Protein AF-A0A2D4QX17-F1 (afdb_monomer_lite)

Radius of gyration: 13.34 Å; chains: 1; bounding box: 39×18×32 Å

Foldseek 3Di:
DCVVLVVVLVVQLVVQLVVVVVDDQVRCVVVPHHPVCSNVVSNVVSPPDPVVPPPD

Sequence (56 aa):
MKITKSYTKRKQYRRTIEELRRLTDQELNDIGINRGDIHSIARMDSDMNTNLRGWV

Structure (mmCIF, N/CA/C/O backbone):
data_AF-A0A2D4QX17-F1
#
_entry.id   AF-A0A2D4QX17-F1
#
loop_
_atom_site.group_PDB
_atom_site.id
_atom_site.type_symbol
_atom_site.label_atom_id
_atom_site.label_alt_id
_atom_site.label_comp_id
_atom_site.label_asym_id
_atom_site.label_entity_id
_atom_site.label_seq_id
_atom_site.pdbx_PDB_ins_code
_atom_site.Cartn_x
_atom_site.Cartn_y
_atom_site.Cartn_z
_atom_site.occupancy
_atom_site.B_iso_or_equiv
_atom_site.auth_seq_id
_atom_site.auth_comp_id
_atom_site.auth_asym_id
_atom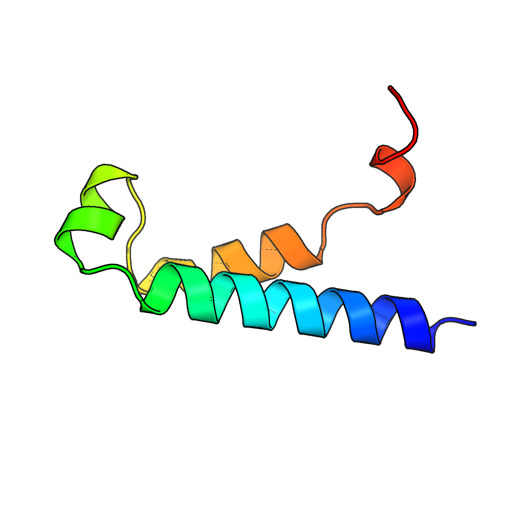_site.auth_atom_id
_atom_site.pdbx_PDB_model_num
ATOM 1 N N . MET A 1 1 ? 23.554 2.028 -14.553 1.00 46.34 1 MET A N 1
ATOM 2 C CA . MET A 1 1 ? 23.336 2.239 -13.101 1.00 46.34 1 MET A CA 1
ATOM 3 C C . MET A 1 1 ? 22.110 1.441 -12.637 1.00 46.34 1 MET A C 1
ATOM 5 O O . MET A 1 1 ? 21.018 1.730 -13.102 1.00 46.34 1 MET A O 1
ATOM 9 N N . LYS A 1 2 ? 22.267 0.391 -11.808 1.00 59.09 2 LYS A N 1
ATOM 10 C CA . LYS A 1 2 ? 21.166 -0.522 -11.390 1.00 59.09 2 LYS A CA 1
ATOM 11 C C . LYS A 1 2 ? 20.505 -0.160 -10.041 1.00 59.09 2 LYS A C 1
ATOM 13 O O . LYS A 1 2 ? 19.418 -0.648 -9.753 1.00 59.09 2 LYS A O 1
ATOM 18 N N . ILE A 1 3 ? 21.132 0.716 -9.250 1.00 62.38 3 ILE A N 1
ATOM 19 C CA . ILE A 1 3 ? 20.721 1.071 -7.874 1.00 62.38 3 ILE A CA 1
ATOM 20 C C . ILE A 1 3 ? 19.409 1.873 -7.846 1.00 62.38 3 ILE A C 1
ATOM 22 O O . ILE A 1 3 ? 18.564 1.678 -6.976 1.00 62.38 3 ILE A O 1
ATOM 26 N N . THR A 1 4 ? 19.191 2.747 -8.828 1.00 68.56 4 THR A N 1
ATOM 27 C CA . THR A 1 4 ? 17.975 3.573 -8.908 1.00 68.56 4 THR A CA 1
ATOM 28 C C . THR A 1 4 ? 16.725 2.734 -9.192 1.00 68.56 4 THR A C 1
ATOM 30 O O . THR A 1 4 ? 15.658 2.993 -8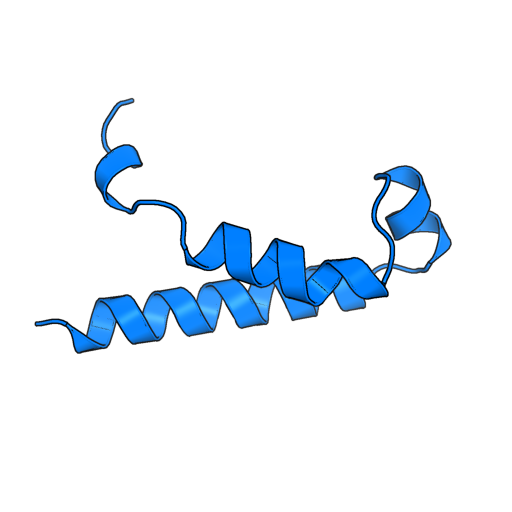.635 1.00 68.56 4 THR A O 1
ATOM 33 N N . LYS A 1 5 ? 16.851 1.676 -10.006 1.00 69.88 5 LYS A N 1
ATOM 34 C CA . LYS A 1 5 ? 15.750 0.747 -10.308 1.00 69.88 5 LYS A CA 1
ATOM 35 C C . LYS A 1 5 ? 15.368 -0.107 -9.095 1.00 69.88 5 LYS A C 1
ATOM 37 O O . LYS A 1 5 ? 14.190 -0.228 -8.788 1.00 69.88 5 LYS A O 1
ATOM 42 N N . SER A 1 6 ? 16.335 -0.658 -8.361 1.00 72.06 6 SER A N 1
ATOM 43 C CA . SER A 1 6 ? 16.030 -1.430 -7.144 1.00 72.06 6 SER A CA 1
ATOM 44 C C . SER A 1 6 ? 15.433 -0.557 -6.033 1.00 72.06 6 SER A C 1
ATOM 46 O O . SER A 1 6 ? 14.507 -0.983 -5.342 1.00 72.06 6 SER A O 1
ATOM 48 N N . TYR A 1 7 ? 15.898 0.689 -5.900 1.00 78.94 7 TYR A N 1
ATOM 49 C CA . TYR A 1 7 ? 15.340 1.655 -4.952 1.00 78.94 7 TYR A CA 1
ATOM 50 C C . TYR A 1 7 ? 13.883 2.022 -5.274 1.00 78.94 7 TYR A C 1
ATOM 52 O O . TYR A 1 7 ? 13.028 2.022 -4.388 1.00 78.94 7 TYR A O 1
ATOM 60 N N . THR A 1 8 ? 13.579 2.288 -6.548 1.00 83.56 8 THR A N 1
ATOM 61 C CA . THR A 1 8 ? 12.218 2.643 -6.986 1.00 83.56 8 THR A CA 1
ATOM 62 C C . THR A 1 8 ? 11.226 1.497 -6.799 1.00 83.56 8 THR A C 1
ATOM 64 O O . THR A 1 8 ? 10.134 1.746 -6.290 1.00 83.56 8 THR A O 1
ATOM 67 N N . LYS A 1 9 ? 11.622 0.248 -7.082 1.00 86.00 9 LYS A N 1
ATOM 68 C CA . LYS A 1 9 ? 10.806 -0.944 -6.788 1.00 86.00 9 LYS A CA 1
ATOM 69 C C . LYS A 1 9 ? 10.470 -1.075 -5.304 1.00 86.00 9 LYS A C 1
ATOM 71 O O . LYS A 1 9 ? 9.312 -1.239 -4.933 1.00 86.00 9 LYS A O 1
ATOM 76 N N . ARG A 1 10 ? 11.473 -0.934 -4.427 1.00 88.94 10 ARG A N 1
ATOM 77 C CA . ARG A 1 10 ? 11.269 -1.007 -2.970 1.00 88.94 10 ARG A CA 1
ATOM 78 C C . ARG A 1 10 ? 10.351 0.107 -2.462 1.00 88.94 10 ARG A C 1
ATOM 80 O O . ARG A 1 10 ? 9.580 -0.117 -1.532 1.00 88.94 10 ARG A O 1
ATOM 87 N N . LYS A 1 11 ? 10.430 1.297 -3.064 1.00 90.12 11 LYS A N 1
ATOM 88 C CA . LYS A 1 11 ? 9.539 2.420 -2.752 1.00 90.12 11 LYS A CA 1
ATOM 89 C C . LYS A 1 11 ? 8.093 2.127 -3.167 1.00 90.12 11 LYS A C 1
ATOM 91 O O . LYS A 1 11 ? 7.204 2.367 -2.362 1.00 90.12 11 LYS A O 1
ATOM 96 N N . GLN A 1 12 ? 7.871 1.592 -4.371 1.00 90.00 12 GLN A N 1
ATOM 97 C CA .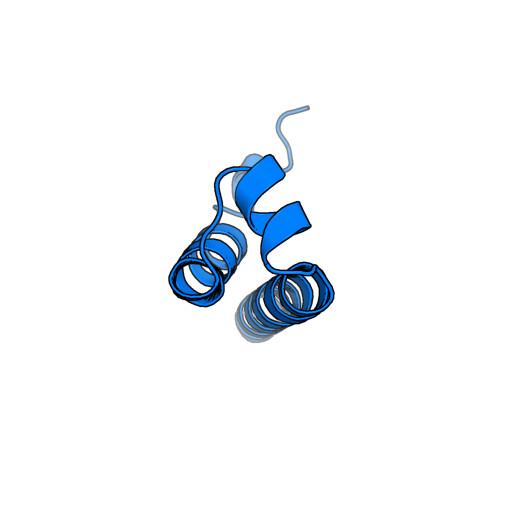 GLN A 1 12 ? 6.540 1.185 -4.851 1.00 90.00 12 GLN A CA 1
ATOM 98 C C . GLN A 1 12 ? 5.939 0.102 -3.955 1.00 90.00 12 GLN A C 1
ATOM 100 O O . GLN A 1 12 ? 4.882 0.321 -3.384 1.00 90.00 12 GLN A O 1
ATOM 105 N N . TYR A 1 13 ? 6.687 -0.975 -3.697 1.00 93.12 13 TYR A N 1
ATOM 106 C CA . TYR A 1 13 ? 6.277 -2.048 -2.787 1.00 93.12 13 TYR A CA 1
ATOM 107 C C . TYR A 1 13 ? 5.799 -1.514 -1.429 1.00 93.12 13 TYR A C 1
ATOM 109 O O . TYR A 1 13 ? 4.714 -1.847 -0.957 1.00 93.12 13 TYR A O 1
ATOM 117 N N . ARG A 1 14 ? 6.598 -0.644 -0.795 1.00 94.44 14 ARG A N 1
ATOM 118 C CA . ARG A 1 14 ? 6.237 -0.051 0.501 1.00 94.44 14 ARG A CA 1
ATOM 119 C C . ARG A 1 14 ? 4.995 0.826 0.415 1.00 94.44 14 ARG A C 1
ATOM 121 O O . ARG A 1 14 ? 4.165 0.758 1.312 1.00 94.44 14 ARG A O 1
ATOM 128 N N . ARG A 1 15 ? 4.875 1.624 -0.646 1.00 95.19 15 ARG A N 1
ATOM 129 C CA . ARG A 1 15 ? 3.721 2.494 -0.869 1.00 95.19 15 ARG A CA 1
ATOM 130 C C . ARG A 1 15 ? 2.435 1.678 -0.995 1.00 95.19 15 ARG A C 1
ATOM 132 O O . ARG A 1 15 ? 1.492 1.967 -0.273 1.00 95.19 15 ARG A O 1
ATOM 139 N N . THR A 1 16 ? 2.430 0.632 -1.819 1.00 95.56 16 THR A N 1
ATOM 140 C CA . THR A 1 16 ? 1.264 -0.244 -2.016 1.00 95.56 16 THR A CA 1
ATOM 141 C C . THR A 1 16 ? 0.849 -0.921 -0.711 1.00 95.56 16 THR A C 1
ATOM 143 O O . THR A 1 16 ? -0.331 -0.968 -0.379 1.00 95.56 16 THR A O 1
ATOM 146 N N . ILE A 1 17 ? 1.818 -1.371 0.094 1.00 96.94 17 ILE A N 1
ATOM 147 C CA . ILE A 1 17 ? 1.540 -1.905 1.433 1.00 96.94 17 ILE A CA 1
ATOM 148 C C . ILE A 1 17 ? 0.919 -0.847 2.345 1.00 96.94 17 ILE A C 1
ATOM 150 O O . ILE A 1 17 ? -0.048 -1.142 3.039 1.00 96.94 17 ILE A O 1
ATOM 154 N N . GLU A 1 18 ? 1.484 0.357 2.399 1.00 96.88 18 GLU A N 1
ATOM 155 C CA . GLU A 1 18 ? 0.980 1.429 3.263 1.00 96.88 18 GLU A CA 1
ATOM 156 C C . GLU A 1 18 ? -0.427 1.881 2.849 1.00 96.88 18 GLU A C 1
ATOM 158 O O . GLU A 1 18 ? -1.256 2.116 3.722 1.00 96.88 18 GLU A O 1
ATOM 163 N N . GLU A 1 19 ? -0.713 1.958 1.549 1.00 96.38 19 GLU A N 1
ATOM 164 C CA . GLU A 1 19 ? -2.034 2.300 1.014 1.00 96.38 19 GLU A CA 1
ATOM 165 C C . GLU A 1 19 ? -3.066 1.204 1.332 1.00 96.38 19 GLU A C 1
ATOM 167 O O . GLU A 1 19 ? -4.093 1.504 1.935 1.00 96.38 19 GLU A O 1
ATOM 172 N N . LEU A 1 20 ? -2.768 -0.071 1.053 1.00 96.56 20 LEU A N 1
ATOM 173 C CA . LEU A 1 20 ? -3.695 -1.179 1.333 1.00 96.56 20 LEU A CA 1
ATOM 174 C C . LEU A 1 20 ? -3.887 -1.439 2.833 1.00 96.56 20 LEU A C 1
ATOM 176 O O . LEU A 1 20 ? -4.974 -1.807 3.265 1.00 96.56 20 LEU A O 1
ATOM 180 N N . ARG A 1 21 ? -2.861 -1.237 3.669 1.00 95.81 21 ARG A N 1
ATOM 181 C CA . ARG A 1 21 ? -2.992 -1.428 5.127 1.00 95.81 21 ARG A CA 1
ATOM 182 C C . ARG A 1 21 ? -3.853 -0.366 5.801 1.00 95.81 21 ARG A C 1
ATOM 184 O O . ARG A 1 21 ? -4.338 -0.639 6.896 1.00 95.81 21 ARG A O 1
ATOM 191 N N . ARG A 1 22 ? -4.019 0.812 5.188 1.00 96.88 22 ARG A N 1
ATOM 192 C CA . ARG A 1 22 ? -4.914 1.867 5.693 1.00 96.88 22 ARG A CA 1
ATOM 193 C C . ARG A 1 22 ? -6.386 1.515 5.515 1.00 96.88 22 ARG A C 1
ATOM 195 O O . ARG A 1 22 ? -7.201 2.062 6.246 1.00 96.88 22 ARG A O 1
ATOM 202 N N . LEU A 1 23 ? -6.698 0.617 4.584 1.00 97.31 23 LEU A N 1
ATOM 203 C CA . LEU A 1 23 ? -8.049 0.126 4.374 1.00 97.31 23 LEU A CA 1
ATOM 204 C C . LEU A 1 23 ? -8.452 -0.853 5.486 1.00 97.31 23 LEU A C 1
ATOM 206 O O . LEU A 1 23 ? -7.646 -1.632 6.025 1.00 97.31 23 LEU A O 1
ATOM 210 N N . THR A 1 24 ? -9.729 -0.795 5.834 1.00 97.12 24 THR A N 1
ATOM 211 C CA . THR A 1 24 ? -10.400 -1.751 6.712 1.00 97.12 24 THR A CA 1
ATOM 212 C C . THR A 1 24 ? -10.584 -3.096 6.011 1.00 97.12 24 THR A C 1
ATOM 214 O O . THR A 1 24 ? -10.455 -3.212 4.794 1.00 97.12 24 THR A O 1
ATOM 217 N N . ASP A 1 25 ? -10.897 -4.139 6.780 1.00 96.06 25 ASP A N 1
ATOM 218 C CA . ASP A 1 25 ? -11.128 -5.474 6.212 1.00 96.06 25 ASP A CA 1
ATOM 219 C C . ASP A 1 25 ? -12.338 -5.479 5.271 1.00 96.06 25 ASP A C 1
ATOM 221 O O . ASP A 1 25 ? -12.331 -6.185 4.268 1.00 96.06 25 ASP A O 1
ATOM 225 N N . GLN A 1 26 ? -13.351 -4.661 5.565 1.00 96.94 26 GLN A N 1
ATOM 226 C CA . GLN A 1 26 ? -14.518 -4.499 4.706 1.00 96.94 26 GLN A CA 1
ATOM 227 C C . GLN A 1 26 ? -14.149 -3.824 3.382 1.00 96.94 26 GLN A C 1
ATOM 229 O O . GLN A 1 26 ? -14.437 -4.388 2.337 1.00 96.94 26 GLN A O 1
ATOM 234 N N . GLU A 1 27 ? -13.435 -2.695 3.410 1.00 97.62 27 GLU A N 1
ATOM 235 C CA . GLU A 1 27 ? -13.010 -2.000 2.182 1.00 97.62 27 GLU A CA 1
ATOM 236 C C . GLU A 1 27 ? -12.094 -2.868 1.310 1.00 97.62 27 GLU A C 1
ATOM 238 O O . GLU A 1 27 ? -12.172 -2.820 0.085 1.00 97.62 27 GLU A O 1
ATOM 243 N N . LEU A 1 28 ? -11.229 -3.679 1.930 1.00 97.31 28 LEU A N 1
ATOM 244 C CA . LEU A 1 28 ? -10.409 -4.656 1.214 1.00 97.31 28 LEU A CA 1
ATOM 245 C C . LEU A 1 28 ? -11.273 -5.759 0.585 1.00 97.31 28 LEU A C 1
ATOM 247 O O . LEU A 1 28 ? -11.067 -6.104 -0.578 1.00 97.31 28 LEU A O 1
ATOM 251 N N . ASN A 1 29 ? -12.269 -6.270 1.309 1.00 96.62 29 ASN A N 1
ATOM 252 C CA . ASN A 1 29 ? -13.205 -7.260 0.778 1.00 96.6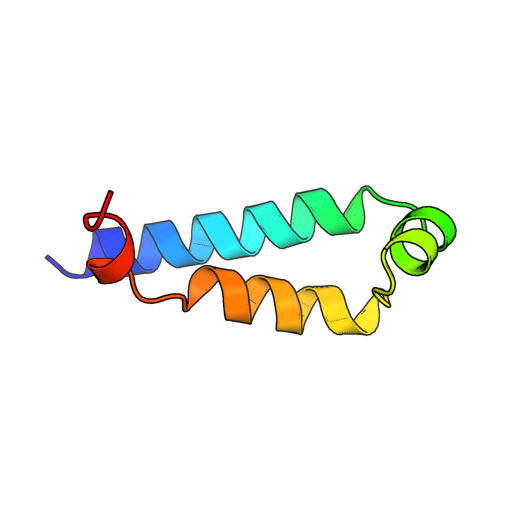2 29 ASN A CA 1
ATOM 253 C C . ASN A 1 29 ? -14.082 -6.696 -0.350 1.00 96.62 29 ASN A C 1
ATOM 255 O O . ASN A 1 29 ? -14.350 -7.416 -1.310 1.00 96.62 29 ASN A O 1
ATOM 259 N N . ASP A 1 30 ? -14.470 -5.420 -0.284 1.00 97.31 30 ASP A N 1
ATOM 260 C CA . ASP A 1 30 ? -15.264 -4.748 -1.321 1.00 97.31 30 ASP A CA 1
ATOM 261 C C . ASP A 1 30 ? -14.519 -4.692 -2.665 1.00 97.31 30 ASP A C 1
ATOM 263 O O . ASP A 1 30 ? -15.134 -4.754 -3.730 1.00 97.31 30 ASP A O 1
ATOM 267 N N . ILE A 1 31 ? -13.183 -4.638 -2.627 1.00 95.75 31 ILE A N 1
ATOM 268 C CA . ILE A 1 31 ? -12.312 -4.726 -3.811 1.00 95.75 31 ILE A CA 1
ATOM 269 C C . ILE A 1 31 ? -11.766 -6.142 -4.059 1.00 95.75 31 ILE A C 1
ATOM 271 O O . ILE A 1 31 ? -10.924 -6.333 -4.936 1.00 95.75 31 ILE A O 1
ATOM 275 N N . GLY A 1 32 ? -12.240 -7.140 -3.307 1.00 96.06 32 GLY A N 1
ATOM 276 C CA . GLY A 1 32 ? -11.887 -8.551 -3.480 1.00 96.06 32 GLY A CA 1
ATOM 277 C C . GLY A 1 32 ? -10.468 -8.925 -3.038 1.00 96.06 32 GLY A C 1
ATOM 278 O O . GLY A 1 32 ? -9.897 -9.870 -3.577 1.00 96.06 32 GLY A O 1
ATOM 279 N N . ILE A 1 33 ? -9.882 -8.196 -2.086 1.00 96.00 33 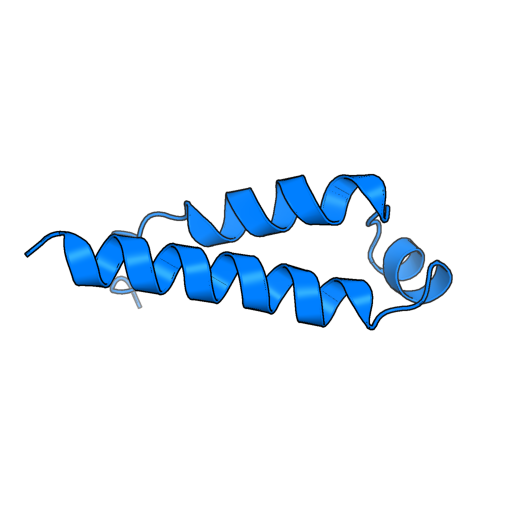ILE A N 1
ATOM 280 C CA . ILE A 1 33 ? -8.528 -8.422 -1.564 1.00 96.00 33 ILE A CA 1
ATOM 281 C C . ILE A 1 33 ? -8.603 -8.885 -0.109 1.00 96.00 33 ILE A C 1
ATOM 283 O O . ILE A 1 33 ? -9.261 -8.261 0.716 1.00 96.00 33 ILE A O 1
ATOM 287 N N . ASN A 1 34 ? -7.855 -9.930 0.252 1.00 96.12 34 ASN A N 1
ATOM 288 C CA . ASN A 1 34 ? -7.647 -10.281 1.654 1.00 96.12 34 ASN A CA 1
ATOM 289 C C . ASN A 1 34 ? -6.380 -9.591 2.203 1.00 96.12 34 ASN A C 1
ATOM 291 O O . ASN A 1 34 ? -5.411 -9.363 1.475 1.00 96.12 34 ASN A O 1
ATOM 295 N N . ARG A 1 35 ? -6.315 -9.315 3.516 1.00 95.06 35 ARG A N 1
ATOM 296 C CA . ARG A 1 35 ? -5.085 -8.817 4.167 1.00 95.06 35 ARG A CA 1
ATOM 297 C C . ARG A 1 35 ? -3.864 -9.701 3.909 1.00 95.06 35 ARG A C 1
ATOM 299 O O . ARG A 1 35 ? -2.756 -9.170 3.820 1.00 95.06 35 ARG A O 1
ATOM 306 N N . GLY A 1 36 ? -4.055 -11.015 3.781 1.00 95.00 36 GLY A N 1
ATOM 307 C CA . GLY A 1 36 ? -2.981 -11.953 3.434 1.00 95.00 36 GLY A CA 1
ATOM 308 C C . GLY A 1 36 ? -2.355 -11.681 2.060 1.00 95.00 36 GLY A C 1
ATOM 309 O O . GLY A 1 36 ? -1.153 -11.880 1.879 1.00 95.00 36 GLY A O 1
ATOM 310 N N . ASP A 1 37 ? -3.134 -11.139 1.122 1.00 95.31 37 ASP A N 1
ATOM 311 C CA . ASP A 1 37 ? -2.717 -10.924 -0.265 1.00 95.31 37 ASP A CA 1
ATOM 312 C C . ASP A 1 37 ? -1.916 -9.635 -0.461 1.00 95.31 37 ASP A C 1
ATOM 314 O O . ASP A 1 37 ? -1.181 -9.511 -1.443 1.00 95.31 37 ASP A O 1
ATOM 318 N N . ILE A 1 38 ? -1.988 -8.690 0.486 1.00 95.56 38 ILE A N 1
ATOM 319 C CA . ILE A 1 38 ? -1.346 -7.365 0.402 1.00 95.56 38 ILE A CA 1
ATOM 320 C C . ILE A 1 38 ? 0.138 -7.474 0.020 1.00 95.56 38 ILE A C 1
ATOM 322 O O . ILE A 1 38 ? 0.626 -6.726 -0.828 1.00 95.56 38 ILE A O 1
ATOM 326 N N . HIS A 1 39 ? 0.867 -8.421 0.615 1.00 94.88 39 HIS A N 1
ATOM 327 C CA . HIS A 1 39 ? 2.287 -8.626 0.322 1.00 94.88 39 HIS A CA 1
ATOM 328 C C . HIS A 1 39 ? 2.541 -9.178 -1.085 1.00 94.88 39 HIS A C 1
ATOM 330 O O . HIS A 1 39 ? 3.512 -8.777 -1.730 1.00 94.88 39 HIS A O 1
ATOM 336 N N . SER A 1 40 ? 1.680 -10.083 -1.556 1.00 94.31 40 SER A N 1
ATOM 337 C CA . SER A 1 40 ? 1.762 -10.668 -2.898 1.00 94.31 40 SER A CA 1
ATOM 338 C C . SER A 1 40 ? 1.478 -9.609 -3.968 1.00 94.31 40 SER A C 1
ATOM 340 O O . SER A 1 40 ? 2.285 -9.406 -4.876 1.00 94.31 40 SER A O 1
ATOM 342 N N . ILE A 1 41 ? 0.400 -8.840 -3.785 1.00 93.06 41 ILE A N 1
ATOM 343 C CA . ILE A 1 41 ? -0.020 -7.750 -4.677 1.00 93.06 41 ILE A CA 1
ATOM 344 C C . ILE A 1 41 ? 1.048 -6.656 -4.746 1.00 93.06 41 ILE A C 1
ATOM 346 O O . ILE A 1 41 ? 1.469 -6.262 -5.834 1.00 93.06 41 ILE A O 1
ATOM 350 N N . ALA A 1 42 ? 1.553 -6.203 -3.595 1.00 93.38 42 ALA A N 1
ATOM 351 C CA . ALA A 1 42 ? 2.599 -5.184 -3.554 1.00 93.38 42 ALA A CA 1
ATOM 352 C C . ALA A 1 42 ? 3.884 -5.634 -4.264 1.00 93.38 42 ALA A C 1
ATOM 354 O O . ALA A 1 42 ? 4.590 -4.820 -4.866 1.00 93.38 42 ALA A O 1
ATOM 355 N N . ARG A 1 43 ? 4.208 -6.932 -4.200 1.00 91.62 43 ARG A N 1
ATOM 356 C CA . ARG A 1 43 ? 5.366 -7.491 -4.898 1.00 91.62 43 ARG A CA 1
ATOM 357 C C . ARG A 1 43 ? 5.146 -7.522 -6.405 1.00 91.62 43 ARG A C 1
ATOM 359 O O . ARG A 1 43 ? 6.027 -7.071 -7.133 1.00 91.62 43 ARG A O 1
ATOM 366 N N . MET A 1 44 ? 3.971 -7.973 -6.843 1.00 88.12 44 MET A N 1
ATOM 367 C CA . MET A 1 44 ? 3.584 -8.008 -8.253 1.00 88.12 44 MET A CA 1
ATOM 368 C C . MET A 1 44 ? 3.654 -6.618 -8.902 1.00 88.12 44 MET A C 1
ATOM 370 O O . MET A 1 44 ? 4.260 -6.477 -9.962 1.00 88.12 44 MET A O 1
ATOM 374 N N . ASP A 1 45 ? 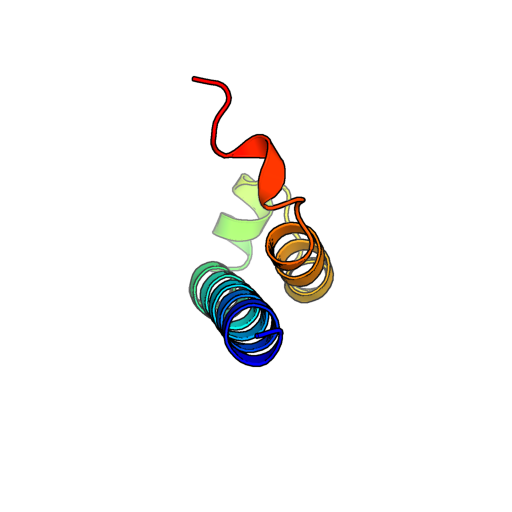3.121 -5.586 -8.240 1.00 84.00 45 ASP A N 1
ATOM 375 C CA . ASP A 1 45 ? 3.184 -4.195 -8.715 1.00 84.00 45 ASP A CA 1
ATOM 376 C C . ASP A 1 45 ? 4.637 -3.704 -8.864 1.00 84.00 45 ASP A C 1
ATOM 378 O O . ASP A 1 45 ? 5.039 -3.181 -9.906 1.00 84.00 45 ASP A O 1
ATOM 382 N N . SER A 1 46 ? 5.480 -3.970 -7.859 1.00 84.69 46 SER A N 1
ATOM 383 C CA . SER A 1 46 ? 6.894 -3.575 -7.893 1.00 84.69 46 SER A CA 1
ATOM 384 C C . SER A 1 46 ? 7.727 -4.308 -8.954 1.00 84.69 46 SER A C 1
ATOM 386 O O . SER A 1 46 ? 8.790 -3.824 -9.354 1.00 84.69 46 SER A O 1
ATOM 388 N N . ASP A 1 47 ? 7.269 -5.469 -9.424 1.00 80.75 47 ASP A N 1
ATOM 389 C CA . ASP A 1 47 ? 7.971 -6.284 -10.412 1.00 80.75 47 ASP A CA 1
ATOM 390 C C . ASP A 1 47 ? 7.503 -6.063 -11.854 1.00 80.75 47 ASP A C 1
ATOM 392 O O . ASP A 1 47 ? 8.144 -6.576 -12.777 1.00 80.75 47 ASP A O 1
ATOM 396 N N . MET A 1 48 ? 6.489 -5.218 -12.074 1.00 72.00 48 MET A N 1
ATOM 397 C CA . MET A 1 48 ? 6.040 -4.863 -13.418 1.00 72.00 48 MET A CA 1
ATOM 398 C C . MET A 1 48 ? 7.168 -4.273 -14.281 1.00 72.00 48 MET A C 1
ATOM 400 O O . MET A 1 48 ? 8.009 -3.479 -13.844 1.00 72.00 48 MET A O 1
ATOM 404 N N . ASN A 1 49 ? 7.191 -4.685 -15.551 1.00 65.62 49 ASN A N 1
ATOM 405 C CA . ASN A 1 49 ? 8.234 -4.319 -16.500 1.00 65.62 49 ASN A CA 1
ATOM 406 C C . ASN A 1 49 ? 8.195 -2.811 -16.802 1.00 65.62 49 ASN A C 1
ATOM 408 O O . ASN A 1 49 ? 7.274 -2.307 -17.441 1.00 65.62 49 ASN A O 1
ATOM 412 N N . THR A 1 50 ? 9.245 -2.089 -16.402 1.00 67.06 50 THR A N 1
ATOM 413 C CA . THR A 1 50 ? 9.365 -0.638 -16.619 1.00 67.06 50 THR A CA 1
ATOM 414 C C . THR A 1 50 ? 9.360 -0.231 -18.094 1.00 67.06 50 THR A C 1
ATOM 416 O O . THR A 1 50 ? 9.113 0.933 -18.389 1.00 67.06 50 THR A O 1
ATOM 419 N N . ASN A 1 51 ? 9.638 -1.162 -19.011 1.00 66.75 51 ASN A N 1
ATOM 420 C CA . ASN A 1 51 ? 9.701 -0.897 -20.449 1.00 66.75 51 ASN A CA 1
ATOM 421 C C . ASN A 1 51 ? 8.305 -0.757 -21.089 1.00 66.75 51 ASN A C 1
ATOM 423 O O . ASN A 1 51 ? 8.211 -0.304 -22.222 1.00 66.75 51 ASN A O 1
ATOM 427 N N . LEU A 1 52 ? 7.229 -1.101 -20.369 1.00 64.69 52 LEU A N 1
ATOM 428 C CA . LEU A 1 52 ? 5.843 -0.950 -20.834 1.00 64.69 52 LEU A CA 1
ATOM 429 C C . LEU A 1 52 ? 5.267 0.460 -20.600 1.00 64.69 52 LEU A C 1
ATOM 431 O O . LEU A 1 52 ? 4.174 0.758 -21.059 1.00 64.69 52 LEU A O 1
ATOM 435 N N . ARG A 1 53 ? 5.993 1.354 -19.910 1.00 61.31 53 ARG A N 1
ATOM 436 C CA . ARG A 1 53 ? 5.525 2.717 -19.573 1.00 61.31 53 ARG A CA 1
ATOM 437 C C . ARG A 1 53 ? 5.636 3.743 -20.713 1.00 61.31 53 ARG A C 1
ATOM 439 O O . ARG A 1 53 ? 5.295 4.898 -20.495 1.00 61.31 53 ARG A O 1
ATOM 446 N N . GLY A 1 54 ? 6.161 3.351 -21.875 1.00 61.00 54 GLY A N 1
ATOM 447 C CA . GLY A 1 54 ? 6.446 4.247 -23.008 1.00 61.00 54 GLY A CA 1
ATOM 448 C C . GLY A 1 54 ? 5.657 3.948 -24.284 1.00 61.00 54 GLY A C 1
ATOM 449 O O . GLY A 1 54 ? 6.032 4.446 -25.337 1.00 61.00 54 GLY A O 1
ATOM 450 N N . TRP A 1 55 ? 4.619 3.112 -24.203 1.00 66.00 55 TRP A N 1
ATOM 451 C CA . TRP A 1 55 ? 3.720 2.796 -25.316 1.00 66.00 55 TRP A CA 1
ATOM 452 C C . TRP A 1 55 ? 2.343 3.411 -25.056 1.00 66.00 55 TRP A C 1
ATOM 454 O O . TRP A 1 55 ? 1.373 2.690 -24.835 1.00 66.00 55 TRP A O 1
ATOM 464 N N . VAL A 1 56 ? 2.285 4.740 -25.010 1.00 59.31 56 VAL A N 1
ATOM 465 C CA . VAL A 1 56 ? 1.057 5.544 -25.110 1.00 59.31 56 VAL A CA 1
ATOM 466 C C . VAL A 1 56 ? 1.355 6.811 -25.890 1.00 59.31 56 VAL A C 1
ATOM 468 O O . VAL A 1 56 ? 2.465 7.358 -25.694 1.00 59.31 56 VAL A O 1
#

Secondary structure (DSSP, 8-state):
--HHHHHHHHHHHHHHHHHHHHS-HHHHHHTT--GGGHHHHHHHHHHS-GGGGG--

pLDDT: mean 85.42, std 13.91, range [46.34, 97.62]